Protein AF-A0A6A7BUJ7-F1 (afdb_monomer_lite)

Organism: NCBI:txid1314780

Foldseek 3Di:
DAAEAEDELLCCVDPNVVVVVVCVVVVVHRYYDYDPNNLLVNLLCLQDPKDFQPAQVSDDPVVCVVQQWDDSGRIIDHVVSVVSSCVQCVVVVVVVVCCCPPVVDDDDPVNSSVSSVVSSVVVVPPDDDDDD

Structure (mmCIF, N/CA/C/O backbone):
data_AF-A0A6A7BUJ7-F1
#
_entry.id   AF-A0A6A7BUJ7-F1
#
loop_
_atom_site.group_PDB
_atom_site.id
_atom_site.type_symbol
_atom_site.label_atom_id
_atom_site.label_alt_id
_atom_site.label_comp_id
_atom_site.label_asym_id
_atom_site.label_entity_id
_atom_site.label_seq_id
_atom_site.pdbx_PDB_ins_code
_atom_site.Cartn_x
_atom_site.Cartn_y
_atom_site.Cartn_z
_atom_site.occupancy
_atom_site.B_iso_or_equiv
_atom_site.auth_seq_id
_atom_site.auth_comp_id
_atom_site.auth_asym_id
_atom_site.auth_atom_id
_atom_site.pdbx_PDB_model_num
ATOM 1 N N . MET A 1 1 ? 1.993 13.212 21.584 1.00 81.25 1 MET A N 1
ATOM 2 C CA . MET A 1 1 ? 2.186 13.971 20.330 1.00 81.25 1 MET A CA 1
ATOM 3 C C . MET A 1 1 ? 1.692 13.111 19.182 1.00 81.25 1 MET A C 1
ATOM 5 O O . MET A 1 1 ? 2.041 11.938 19.162 1.00 81.25 1 MET A O 1
ATOM 9 N N . THR A 1 2 ? 0.866 13.653 18.287 1.00 93.00 2 THR A N 1
ATOM 10 C CA . THR A 1 2 ? 0.306 12.910 17.145 1.00 93.00 2 THR A CA 1
ATOM 11 C C . THR A 1 2 ? 1.029 13.341 15.877 1.00 93.00 2 THR A C 1
ATOM 13 O O . THR A 1 2 ? 0.992 14.520 15.535 1.00 93.00 2 THR A O 1
ATOM 16 N N . ILE A 1 3 ? 1.696 12.406 15.199 1.00 95.25 3 ILE A N 1
ATOM 17 C CA . ILE A 1 3 ? 2.470 12.684 13.980 1.00 95.25 3 ILE A CA 1
ATOM 18 C C . ILE A 1 3 ? 1.748 12.067 12.781 1.00 95.25 3 ILE A C 1
ATOM 20 O O . ILE A 1 3 ? 1.498 10.860 12.756 1.00 95.25 3 ILE A O 1
ATOM 24 N N . PHE A 1 4 ? 1.426 12.897 11.790 1.00 95.94 4 PHE A N 1
ATOM 25 C CA . PHE A 1 4 ? 0.801 12.488 10.533 1.00 95.94 4 PHE A CA 1
ATOM 26 C C . PHE A 1 4 ? 1.853 12.446 9.422 1.00 95.94 4 PHE A C 1
ATOM 28 O O . PHE A 1 4 ? 2.562 13.427 9.210 1.00 95.94 4 PHE A O 1
ATOM 35 N N . LEU A 1 5 ? 1.936 11.328 8.701 1.00 95.50 5 LEU A N 1
ATOM 36 C CA . LEU A 1 5 ? 2.817 11.162 7.547 1.00 95.50 5 LEU A CA 1
ATOM 37 C C . LEU A 1 5 ? 1.994 11.156 6.257 1.00 95.50 5 LEU A C 1
ATOM 39 O O . LEU A 1 5 ? 1.276 10.198 5.975 1.00 95.50 5 LEU A O 1
ATOM 43 N N . GLY A 1 6 ? 2.118 12.219 5.467 1.00 94.94 6 GLY A N 1
ATOM 44 C CA . GLY A 1 6 ? 1.591 12.279 4.106 1.00 94.94 6 GLY A CA 1
ATOM 45 C C . GLY A 1 6 ? 2.638 11.814 3.096 1.00 94.94 6 GLY A C 1
ATOM 46 O O . GLY A 1 6 ? 3.773 12.284 3.147 1.00 94.94 6 GLY A O 1
ATOM 47 N N . ASN A 1 7 ? 2.281 10.920 2.174 1.00 91.94 7 ASN A N 1
ATOM 48 C CA . ASN A 1 7 ? 3.150 10.561 1.053 1.00 91.94 7 ASN A CA 1
ATOM 49 C C . ASN A 1 7 ? 2.367 10.375 -0.255 1.00 91.94 7 ASN A C 1
ATOM 51 O O . ASN A 1 7 ? 1.177 10.066 -0.267 1.00 91.94 7 ASN A O 1
ATOM 55 N N . THR A 1 8 ? 3.059 10.580 -1.367 1.00 92.44 8 THR A N 1
ATOM 56 C CA . THR A 1 8 ? 2.581 10.291 -2.721 1.00 92.44 8 THR A CA 1
ATOM 57 C C . THR A 1 8 ? 3.043 8.899 -3.157 1.00 92.44 8 THR A C 1
ATOM 59 O O . THR A 1 8 ? 4.038 8.384 -2.643 1.00 92.44 8 THR A O 1
ATOM 62 N N . SER A 1 9 ? 2.347 8.289 -4.124 1.00 87.62 9 SER A N 1
ATOM 63 C CA . SER A 1 9 ? 2.635 6.924 -4.601 1.00 87.62 9 SER A CA 1
ATOM 64 C C . SER A 1 9 ? 4.099 6.709 -4.985 1.00 87.62 9 SER A C 1
ATOM 66 O O . SER A 1 9 ? 4.712 5.745 -4.541 1.00 87.62 9 SER A O 1
ATOM 68 N N . ASN A 1 10 ? 4.699 7.668 -5.693 1.00 84.31 10 ASN A N 1
ATOM 69 C CA . ASN A 1 10 ? 6.094 7.606 -6.138 1.00 84.31 10 ASN A CA 1
ATOM 70 C C . ASN A 1 10 ? 7.122 7.414 -5.004 1.00 84.31 10 ASN A C 1
ATOM 72 O O . ASN A 1 10 ? 8.190 6.849 -5.243 1.00 84.31 10 ASN A O 1
ATOM 76 N N . LEU A 1 11 ? 6.836 7.875 -3.779 1.00 86.56 11 LEU A N 1
ATOM 77 C CA . LEU A 1 11 ? 7.718 7.663 -2.627 1.00 86.56 11 LEU A CA 1
ATOM 78 C C . LEU A 1 11 ? 7.703 6.198 -2.186 1.00 86.56 11 LEU A C 1
ATOM 80 O O . LEU A 1 11 ? 8.756 5.663 -1.842 1.00 86.56 11 LEU A O 1
ATOM 84 N N . VAL A 1 12 ? 6.545 5.542 -2.273 1.00 86.00 12 VAL A N 1
ATOM 85 C CA . VAL A 1 12 ? 6.390 4.105 -2.017 1.00 86.00 12 VAL A CA 1
ATOM 86 C C . VAL A 1 12 ? 6.990 3.273 -3.154 1.00 86.00 12 VAL A C 1
ATOM 88 O O . VAL A 1 12 ? 7.578 2.214 -2.912 1.00 86.00 12 VAL A O 1
ATOM 91 N N . SER A 1 13 ? 6.914 3.758 -4.396 1.00 76.31 13 SER A N 1
ATOM 92 C CA . SER A 1 13 ? 7.607 3.150 -5.536 1.00 76.31 13 SER A CA 1
ATOM 93 C C . SER A 1 13 ? 9.123 3.220 -5.359 1.00 76.31 13 SER A C 1
ATOM 95 O O . SER A 1 13 ? 9.813 2.257 -5.658 1.00 76.31 13 SER A O 1
ATOM 97 N N . SER A 1 14 ? 9.657 4.320 -4.835 1.00 80.25 14 SER A N 1
ATOM 98 C CA . SER A 1 14 ? 11.099 4.484 -4.633 1.00 80.25 14 SER A CA 1
ATOM 99 C C . SER A 1 14 ? 11.664 3.611 -3.500 1.00 80.25 14 SER A C 1
ATOM 101 O O . SER A 1 14 ? 10.929 2.975 -2.742 1.00 80.25 14 SER A O 1
ATOM 103 N N . GLY A 1 15 ? 12.989 3.641 -3.318 1.00 75.06 15 GLY A N 1
ATOM 104 C CA . GLY A 1 15 ? 13.652 3.020 -2.163 1.00 75.06 15 GLY A CA 1
ATOM 105 C C . GLY A 1 15 ? 13.219 3.586 -0.800 1.00 75.06 15 GLY A C 1
ATOM 106 O O . GLY A 1 15 ? 13.433 2.938 0.221 1.00 75.06 15 GLY A O 1
ATOM 107 N N . LEU A 1 16 ? 12.556 4.751 -0.765 1.00 85.38 16 LEU A N 1
ATOM 108 C CA . LEU A 1 16 ? 12.053 5.364 0.472 1.00 85.38 16 LEU A CA 1
ATOM 109 C C . LEU A 1 16 ? 10.855 4.616 1.075 1.00 85.38 16 LEU A C 1
ATOM 111 O O . LEU A 1 16 ? 10.539 4.832 2.246 1.00 85.38 16 LEU A O 1
ATOM 115 N N . GLY A 1 17 ? 10.215 3.711 0.324 1.00 85.88 17 GLY A N 1
ATOM 116 C CA . GLY A 1 17 ? 9.143 2.863 0.847 1.00 85.88 17 GLY A CA 1
ATOM 117 C C . GLY A 1 17 ? 9.571 2.057 2.080 1.00 85.88 17 GLY A C 1
ATOM 118 O O . GLY A 1 17 ? 8.811 1.959 3.044 1.00 85.88 17 GLY A O 1
ATOM 119 N N . GLU A 1 18 ? 10.814 1.562 2.112 1.00 87.12 18 GLU A N 1
ATOM 120 C CA . GLU A 1 18 ? 11.334 0.813 3.266 1.00 87.12 18 GLU A CA 1
ATOM 121 C C . GLU A 1 18 ? 11.585 1.729 4.475 1.00 87.12 18 GLU A C 1
ATOM 123 O O . GLU A 1 18 ? 11.309 1.350 5.612 1.00 87.12 18 GLU A O 1
ATOM 128 N N . THR A 1 19 ? 12.010 2.976 4.246 1.00 92.25 19 THR A N 1
ATOM 129 C CA . THR A 1 19 ? 12.128 3.986 5.308 1.00 92.25 19 THR A CA 1
ATOM 130 C C . THR A 1 19 ? 10.764 4.307 5.919 1.00 92.25 19 THR A C 1
ATOM 132 O O . THR A 1 19 ? 10.628 4.355 7.140 1.00 92.25 19 THR A O 1
ATOM 135 N N . ILE A 1 20 ? 9.730 4.476 5.087 1.00 92.00 20 ILE A N 1
ATOM 136 C CA . ILE A 1 20 ? 8.355 4.706 5.551 1.00 92.00 20 ILE A CA 1
ATOM 137 C C . ILE A 1 20 ? 7.870 3.511 6.378 1.00 92.00 20 ILE A C 1
ATOM 139 O O . ILE A 1 20 ? 7.353 3.693 7.479 1.00 92.00 20 ILE A O 1
ATOM 143 N N . LYS A 1 21 ? 8.084 2.283 5.894 1.00 90.44 21 LYS A N 1
ATOM 144 C CA . LYS A 1 21 ? 7.752 1.059 6.634 1.00 90.44 21 LYS A CA 1
ATOM 145 C C . LYS A 1 21 ? 8.458 1.006 7.988 1.00 90.44 21 LYS A C 1
ATOM 147 O O . LYS A 1 21 ? 7.805 0.699 8.982 1.00 90.44 21 LYS A O 1
ATOM 152 N N . TRP A 1 22 ? 9.748 1.335 8.043 1.00 94.19 22 TRP A N 1
ATOM 153 C CA . TRP A 1 22 ? 10.512 1.375 9.289 1.00 94.19 22 TRP A CA 1
ATOM 154 C C . TRP A 1 22 ? 9.900 2.365 10.292 1.00 94.19 22 TRP A C 1
ATOM 156 O O . TRP A 1 22 ? 9.614 1.995 11.431 1.00 94.19 22 TRP A O 1
ATOM 166 N N . LEU A 1 23 ? 9.581 3.589 9.856 1.00 94.94 23 LEU A N 1
ATOM 167 C CA . LEU A 1 23 ? 8.933 4.598 10.708 1.00 94.94 23 LEU A CA 1
ATOM 168 C C . LEU A 1 23 ? 7.603 4.102 11.296 1.00 94.94 23 LEU A C 1
ATOM 170 O O . LEU A 1 23 ? 7.295 4.360 12.462 1.00 94.94 23 LEU A O 1
ATOM 174 N N . VAL A 1 24 ? 6.821 3.370 10.504 1.00 93.00 24 VAL A N 1
ATOM 175 C CA . VAL A 1 24 ? 5.533 2.804 10.927 1.00 93.00 24 VAL A CA 1
ATOM 176 C C . VAL A 1 24 ? 5.729 1.625 11.882 1.00 93.00 24 VAL A C 1
ATOM 178 O O . VAL A 1 24 ? 5.064 1.554 12.915 1.00 93.00 24 VAL A O 1
ATOM 181 N N . GLN A 1 25 ? 6.668 0.727 11.578 1.00 92.31 25 GLN A N 1
ATOM 182 C CA . GLN A 1 25 ? 6.962 -0.466 12.374 1.00 92.31 25 GLN A CA 1
ATOM 183 C C . GLN A 1 25 ? 7.410 -0.115 13.799 1.00 92.31 25 GLN A C 1
ATOM 185 O O . GLN A 1 25 ? 6.961 -0.749 14.753 1.0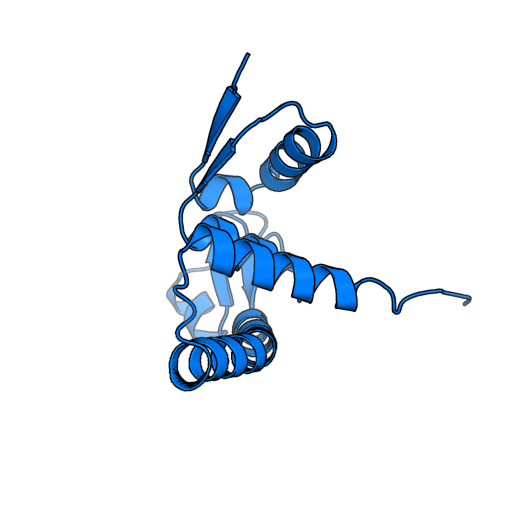0 92.31 25 GLN A O 1
ATOM 190 N N . TYR A 1 26 ? 8.234 0.925 13.955 1.00 95.31 26 TYR A N 1
ATOM 191 C CA . TYR A 1 26 ? 8.716 1.401 15.258 1.00 95.31 26 TYR A CA 1
ATOM 192 C C . TYR A 1 26 ? 7.814 2.470 15.897 1.00 95.31 26 TYR A C 1
ATOM 194 O O . TYR A 1 26 ? 8.185 3.088 16.891 1.00 95.31 26 TYR A O 1
ATOM 202 N N . ARG A 1 27 ? 6.598 2.664 15.363 1.00 93.50 27 ARG A N 1
ATOM 203 C CA . ARG A 1 27 ? 5.579 3.597 15.880 1.00 93.50 27 ARG A CA 1
ATOM 204 C C . ARG A 1 27 ? 6.060 5.050 16.008 1.00 93.50 27 ARG A C 1
ATOM 206 O O . ARG A 1 27 ? 5.601 5.781 16.883 1.00 93.50 27 ARG A O 1
ATOM 213 N N . HIS A 1 28 ? 6.927 5.498 15.101 1.00 95.56 28 HIS A N 1
ATOM 214 C CA . HIS A 1 28 ? 7.320 6.909 14.997 1.00 95.56 28 HIS A CA 1
ATOM 215 C C . HIS A 1 28 ? 6.231 7.791 14.366 1.00 95.56 28 HIS A C 1
ATOM 217 O O . HIS A 1 28 ? 6.308 9.015 14.433 1.00 95.56 28 HIS A O 1
ATOM 223 N N . VAL A 1 29 ? 5.204 7.181 13.767 1.00 95.56 29 VAL A N 1
ATOM 224 C CA . VAL A 1 29 ? 4.081 7.858 13.108 1.00 95.56 29 VAL A CA 1
ATOM 225 C C . VAL A 1 29 ? 2.762 7.367 13.704 1.00 95.56 29 VAL A C 1
ATOM 227 O O . VAL A 1 29 ? 2.606 6.182 13.994 1.00 95.56 29 VAL A O 1
ATOM 230 N N . SER A 1 30 ? 1.806 8.280 13.879 1.00 95.62 30 SER A N 1
ATOM 231 C CA . SER A 1 30 ? 0.475 7.990 14.426 1.00 95.62 30 SER A CA 1
ATOM 232 C C . SER A 1 30 ? -0.573 7.723 13.343 1.00 95.62 30 SER A C 1
ATOM 234 O O . SE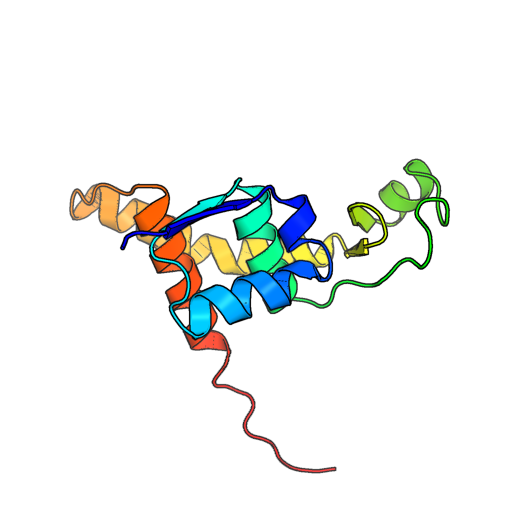R A 1 30 ? -1.490 6.940 13.570 1.00 95.62 30 SER A O 1
ATOM 236 N N . ALA A 1 31 ? -0.455 8.365 12.177 1.00 94.31 31 ALA A N 1
ATOM 237 C CA . ALA A 1 31 ? -1.378 8.195 11.057 1.00 94.31 31 ALA A CA 1
ATOM 238 C C . ALA A 1 31 ? -0.683 8.413 9.707 1.00 94.31 31 ALA A C 1
ATOM 240 O O . ALA A 1 31 ? 0.246 9.214 9.604 1.00 94.31 31 ALA A O 1
ATOM 241 N N . ILE A 1 32 ? -1.161 7.722 8.670 1.00 94.62 32 ILE A N 1
ATOM 242 C CA . ILE A 1 32 ? -0.647 7.823 7.299 1.00 94.62 32 ILE A CA 1
ATOM 243 C C . ILE A 1 32 ? -1.761 8.321 6.386 1.00 94.62 32 ILE A C 1
ATOM 245 O O . ILE A 1 32 ? -2.891 7.841 6.463 1.00 94.62 32 ILE A O 1
ATOM 249 N N . VAL A 1 33 ? -1.417 9.242 5.491 1.00 95.75 33 VAL A N 1
ATOM 250 C CA . VAL A 1 33 ? -2.261 9.644 4.367 1.00 95.75 33 VAL A CA 1
ATOM 251 C C . VAL A 1 33 ? -1.478 9.375 3.089 1.00 95.75 33 VAL A C 1
ATOM 253 O O . VAL A 1 33 ? -0.381 9.897 2.904 1.00 95.75 33 VAL A O 1
ATOM 256 N N . THR A 1 34 ? -2.025 8.536 2.217 1.00 94.69 34 THR A N 1
ATOM 257 C CA . THR A 1 34 ? -1.399 8.198 0.937 1.00 94.69 34 THR A CA 1
ATOM 258 C C . THR A 1 34 ? -2.435 8.120 -0.175 1.00 94.69 34 THR A C 1
ATOM 260 O O . THR A 1 34 ? -3.636 8.011 0.070 1.00 94.69 34 THR A O 1
ATOM 263 N N . THR A 1 35 ? -1.958 8.204 -1.410 1.00 94.38 35 THR A N 1
ATOM 264 C CA . THR A 1 35 ? -2.750 7.995 -2.626 1.00 94.38 35 THR A CA 1
ATOM 265 C C . THR A 1 35 ? -2.988 6.505 -2.888 1.00 94.38 35 THR A C 1
ATOM 267 O O . THR A 1 35 ? -2.215 5.675 -2.413 1.00 94.38 35 THR A O 1
ATOM 270 N N . ALA A 1 36 ? -3.979 6.161 -3.718 1.00 91.81 36 ALA A N 1
ATOM 271 C CA . ALA A 1 36 ? -4.257 4.773 -4.115 1.00 91.81 36 ALA A CA 1
ATOM 272 C C . ALA A 1 36 ? -3.003 4.028 -4.619 1.00 91.81 36 ALA A C 1
ATOM 274 O O . ALA A 1 36 ? -2.711 2.938 -4.132 1.00 91.81 36 ALA A O 1
ATOM 275 N N . GLY A 1 37 ? -2.201 4.686 -5.468 1.00 88.31 37 GLY A N 1
ATOM 276 C CA . GLY A 1 37 ? -0.926 4.160 -5.970 1.00 88.31 37 GLY A CA 1
ATOM 277 C C . GLY A 1 37 ? 0.047 3.722 -4.867 1.00 88.31 37 GLY A C 1
ATOM 278 O O . GLY A 1 37 ? 0.721 2.707 -4.979 1.00 88.31 37 GLY A O 1
ATOM 279 N N . GLY A 1 38 ? 0.082 4.440 -3.741 1.00 88.62 38 GLY A N 1
ATOM 280 C CA . GLY A 1 38 ? 0.950 4.088 -2.615 1.00 88.62 38 GLY A CA 1
ATOM 281 C C . GLY A 1 38 ? 0.516 2.806 -1.900 1.00 88.62 38 GLY A C 1
ATOM 282 O O . GLY A 1 38 ? 1.352 2.095 -1.355 1.00 88.62 38 GLY A O 1
ATOM 283 N N . VAL A 1 39 ? -0.778 2.481 -1.921 1.00 91.06 39 VAL A N 1
ATOM 284 C CA . VAL A 1 39 ? -1.297 1.231 -1.352 1.00 91.06 39 VAL A CA 1
ATOM 285 C C . VAL A 1 39 ? -1.110 0.082 -2.338 1.00 91.06 39 VAL A C 1
ATOM 287 O O . VAL A 1 39 ? -0.550 -0.952 -1.977 1.00 91.06 39 VAL A O 1
ATOM 290 N N . GLU A 1 40 ? -1.569 0.250 -3.580 1.00 88.62 40 GLU A N 1
ATOM 291 C CA . GLU A 1 40 ? -1.559 -0.829 -4.573 1.00 88.62 40 GLU A CA 1
ATOM 292 C C . GLU A 1 40 ? -0.132 -1.264 -4.917 1.00 88.62 40 GLU A C 1
ATOM 294 O O . GLU A 1 40 ? 0.158 -2.456 -4.918 1.00 88.62 40 GLU A O 1
ATOM 299 N N . GLU A 1 41 ? 0.800 -0.328 -5.105 1.00 86.00 41 GLU A N 1
ATOM 300 C CA . GLU A 1 41 ? 2.174 -0.666 -5.472 1.00 86.00 41 GLU A CA 1
ATOM 301 C C . GLU A 1 41 ? 2.922 -1.363 -4.334 1.00 86.00 41 GLU A C 1
ATOM 303 O O . GLU A 1 41 ? 3.731 -2.259 -4.580 1.00 86.00 41 GLU A O 1
ATOM 308 N N . HIS A 1 42 ? 2.636 -0.996 -3.081 1.00 86.62 42 HIS A N 1
ATOM 309 C CA . HIS A 1 42 ? 3.180 -1.687 -1.911 1.00 86.62 42 HIS A CA 1
ATOM 310 C C . HIS A 1 42 ? 2.726 -3.148 -1.858 1.00 86.62 42 HIS A C 1
ATOM 312 O O . HIS A 1 42 ? 3.534 -4.044 -1.602 1.00 86.62 42 HIS A O 1
ATOM 318 N N . LEU A 1 43 ? 1.448 -3.401 -2.147 1.00 88.50 43 LEU A N 1
ATOM 319 C CA . LEU A 1 43 ? 0.891 -4.751 -2.206 1.00 88.50 43 LEU A CA 1
ATOM 320 C C . LEU A 1 43 ? 1.446 -5.534 -3.403 1.00 88.50 43 LEU A C 1
ATOM 322 O O . LEU A 1 43 ? 1.906 -6.661 -3.228 1.00 88.50 43 LEU A O 1
ATOM 326 N N . ILE A 1 44 ? 1.482 -4.931 -4.594 1.00 86.38 44 ILE A N 1
ATOM 327 C CA . ILE A 1 44 ? 2.000 -5.553 -5.82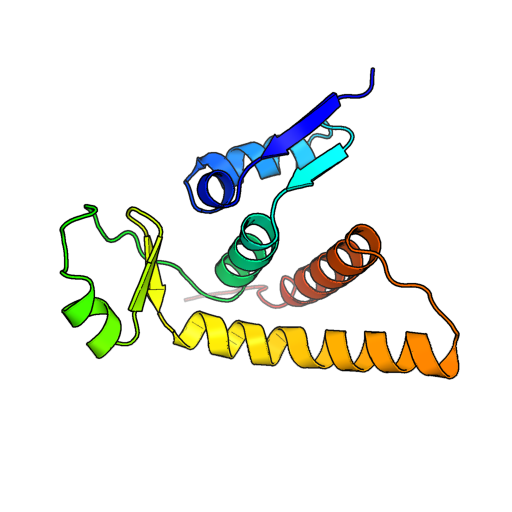1 1.00 86.38 44 ILE A CA 1
ATOM 328 C C . ILE A 1 44 ? 3.462 -5.983 -5.640 1.00 86.38 44 ILE A C 1
ATOM 330 O O . ILE A 1 44 ? 3.806 -7.120 -5.956 1.00 86.38 44 ILE A O 1
ATOM 334 N N . LYS A 1 45 ? 4.310 -5.125 -5.056 1.00 81.12 45 LYS A N 1
ATOM 335 C CA . LYS A 1 45 ? 5.722 -5.441 -4.773 1.00 81.12 45 LYS A CA 1
ATOM 336 C C . LYS A 1 45 ? 5.915 -6.613 -3.810 1.00 81.12 45 LYS A C 1
ATOM 338 O O . LYS A 1 45 ? 6.952 -7.269 -3.855 1.00 81.12 45 LYS A O 1
ATOM 343 N N . ARG A 1 46 ? 4.955 -6.867 -2.913 1.00 82.25 46 ARG A N 1
ATOM 344 C CA . ARG A 1 46 ? 4.982 -8.041 -2.023 1.00 82.25 46 ARG A CA 1
ATOM 345 C C . ARG A 1 46 ? 4.544 -9.319 -2.734 1.00 82.25 46 ARG A C 1
ATOM 347 O O . ARG A 1 46 ? 4.949 -10.399 -2.316 1.00 82.25 46 ARG A O 1
ATOM 354 N N . LEU A 1 47 ? 3.697 -9.207 -3.756 1.00 82.56 47 LEU A N 1
ATOM 355 C CA . LEU A 1 47 ? 3.169 -10.350 -4.500 1.00 82.56 47 LEU A CA 1
ATOM 356 C C . LEU A 1 47 ? 4.129 -10.828 -5.592 1.00 82.56 47 LEU A C 1
ATOM 358 O O . LEU A 1 47 ? 4.229 -12.032 -5.813 1.00 82.56 47 LEU A O 1
ATOM 362 N N . ALA A 1 48 ? 4.825 -9.905 -6.258 1.00 81.25 48 ALA A N 1
ATOM 363 C CA . ALA A 1 48 ? 5.730 -10.216 -7.355 1.00 81.25 48 ALA A CA 1
ATOM 364 C C . ALA A 1 48 ? 6.920 -9.23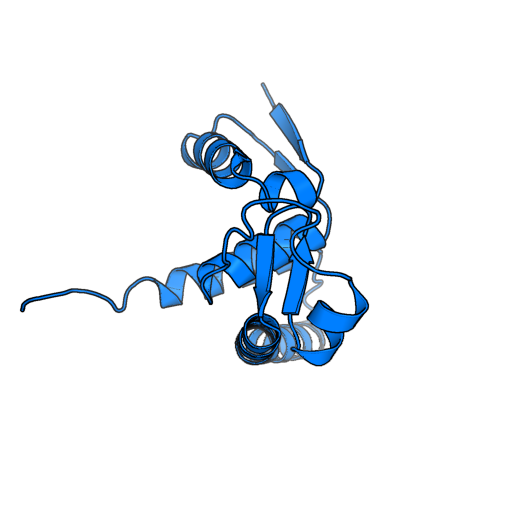8 -7.408 1.00 81.25 48 ALA A C 1
ATOM 366 O O . ALA A 1 48 ? 6.777 -8.061 -7.058 1.00 81.25 48 ALA A O 1
ATOM 367 N N . PRO A 1 49 ? 8.102 -9.697 -7.859 1.00 77.19 49 PRO A N 1
ATOM 368 C CA . PRO A 1 49 ? 9.282 -8.850 -7.964 1.00 77.19 49 PRO A CA 1
ATOM 369 C C . PRO A 1 49 ? 9.079 -7.726 -8.991 1.00 77.19 49 PRO A C 1
ATOM 371 O O . PRO A 1 49 ? 8.479 -7.918 -10.050 1.00 77.19 49 PRO A O 1
ATOM 374 N N . ALA A 1 50 ? 9.620 -6.550 -8.675 1.00 78.06 50 ALA A N 1
ATOM 375 C CA . ALA A 1 50 ? 9.776 -5.433 -9.601 1.00 78.06 50 ALA A CA 1
ATOM 376 C C . ALA A 1 50 ? 11.263 -5.251 -9.920 1.00 78.06 50 ALA A C 1
ATOM 378 O O . ALA A 1 50 ? 12.118 -5.482 -9.062 1.00 78.06 50 ALA A O 1
ATOM 379 N N . PHE A 1 51 ? 11.576 -4.825 -11.143 1.00 76.56 51 PHE A N 1
ATOM 380 C CA . PHE A 1 51 ? 12.954 -4.739 -11.619 1.00 76.56 51 PHE A CA 1
ATOM 381 C C . PHE A 1 51 ? 13.403 -3.287 -11.745 1.00 76.56 51 PHE A C 1
ATOM 383 O O . PHE A 1 51 ? 12.654 -2.432 -12.215 1.00 76.56 51 PHE A O 1
ATOM 390 N N . LEU A 1 52 ? 14.648 -3.005 -11.364 1.00 74.50 52 LEU A N 1
ATOM 391 C CA . LEU A 1 52 ? 15.284 -1.723 -11.656 1.00 74.50 52 LEU A CA 1
ATOM 392 C C . LEU A 1 52 ? 15.694 -1.701 -13.132 1.00 74.50 52 LEU A C 1
ATOM 394 O O . LEU A 1 52 ? 16.475 -2.533 -13.585 1.00 74.50 52 LEU A O 1
ATOM 398 N N . GLY A 1 53 ? 15.165 -0.735 -13.877 1.00 65.81 53 GLY A N 1
ATOM 399 C CA . GLY A 1 53 ? 15.480 -0.503 -15.285 1.00 65.81 53 GLY A CA 1
ATOM 400 C C . GLY A 1 53 ? 16.818 0.204 -15.509 1.00 65.81 53 GLY A C 1
ATOM 401 O O . GLY A 1 53 ? 17.227 0.348 -16.653 1.00 65.81 53 GLY A O 1
ATOM 402 N N . GLY A 1 54 ? 17.502 0.649 -14.450 1.00 66.50 54 GLY A N 1
ATOM 403 C CA . GLY A 1 54 ? 18.823 1.288 -14.494 1.00 66.50 54 GLY A CA 1
ATOM 404 C C . GLY A 1 54 ? 18.799 2.783 -14.836 1.00 66.50 54 GLY A C 1
ATOM 405 O O . GLY A 1 54 ? 19.439 3.571 -14.149 1.00 66.50 54 GLY A O 1
ATOM 406 N N . SER A 1 55 ? 18.039 3.201 -15.853 1.00 66.81 55 SER A N 1
ATOM 407 C CA . SER A 1 55 ? 17.809 4.618 -16.183 1.00 66.81 55 SER A CA 1
ATOM 408 C C . SER A 1 55 ? 16.405 4.830 -16.760 1.00 66.81 55 SER A C 1
ATOM 410 O O . SER A 1 55 ? 15.802 3.918 -17.328 1.00 66.81 55 SER A O 1
ATOM 412 N N . PHE A 1 56 ? 15.872 6.045 -16.614 1.00 68.44 56 PHE A N 1
ATOM 413 C CA . PHE A 1 56 ? 14.543 6.416 -17.104 1.00 68.44 56 PHE A CA 1
ATOM 414 C C . PHE A 1 56 ? 14.405 6.214 -18.623 1.00 68.44 56 PHE A C 1
ATOM 416 O O . PHE A 1 56 ? 13.356 5.766 -19.088 1.00 68.44 56 PHE A O 1
ATOM 423 N N . ASP A 1 57 ? 15.473 6.452 -19.387 1.00 73.06 57 ASP A N 1
ATOM 424 C CA . ASP A 1 57 ? 15.455 6.448 -20.857 1.00 73.06 57 ASP A CA 1
ATOM 425 C C . ASP A 1 57 ? 15.829 5.101 -21.494 1.00 73.06 57 ASP A C 1
ATOM 427 O O . ASP A 1 57 ? 15.989 5.000 -22.710 1.00 73.06 57 ASP A O 1
ATOM 431 N N . VAL A 1 58 ? 15.941 4.028 -20.703 1.00 68.88 58 VAL A N 1
ATOM 432 C CA . VAL A 1 58 ? 16.402 2.712 -21.192 1.00 68.88 58 VAL A CA 1
ATOM 433 C C . VAL A 1 58 ? 15.493 2.119 -22.273 1.00 68.88 58 VAL A C 1
ATOM 435 O O . VAL A 1 58 ? 15.938 1.310 -23.094 1.00 68.88 58 VAL A O 1
ATOM 438 N N . ALA A 1 59 ? 14.224 2.526 -22.331 1.00 72.25 59 ALA A N 1
ATOM 439 C CA . ALA A 1 59 ? 13.288 2.116 -23.368 1.00 72.25 59 ALA A CA 1
ATOM 440 C C . ALA A 1 59 ? 12.246 3.202 -23.662 1.00 72.25 59 ALA A C 1
ATOM 442 O O . ALA A 1 59 ? 11.733 3.848 -22.749 1.00 72.25 59 ALA A O 1
ATOM 443 N N . THR A 1 60 ? 11.865 3.340 -24.935 1.00 83.88 60 THR A N 1
ATOM 444 C CA . THR A 1 60 ? 10.713 4.163 -25.318 1.00 83.88 60 THR A CA 1
ATOM 445 C C . THR A 1 60 ? 9.420 3.558 -24.766 1.00 83.88 60 THR A C 1
ATOM 447 O O . THR A 1 60 ? 9.282 2.333 -24.666 1.00 83.88 60 THR A O 1
ATOM 450 N N . GLY A 1 61 ? 8.447 4.414 -24.437 1.00 82.25 61 GLY A N 1
ATOM 451 C CA . GLY A 1 61 ? 7.145 3.975 -23.922 1.00 82.25 61 GLY A CA 1
ATOM 452 C C . GLY A 1 61 ? 6.431 2.996 -24.860 1.00 82.25 61 GLY A C 1
ATOM 453 O O . GLY A 1 61 ? 5.821 2.036 -24.401 1.00 82.25 61 GLY A O 1
ATOM 454 N N . GLU A 1 62 ? 6.590 3.168 -26.174 1.00 86.62 62 GLU A N 1
ATOM 455 C CA . GLU A 1 62 ? 6.051 2.248 -27.177 1.00 86.62 62 GLU A CA 1
ATOM 456 C C . GLU A 1 62 ? 6.629 0.832 -27.035 1.00 86.62 62 GLU A C 1
ATOM 458 O O . GLU A 1 62 ? 5.885 -0.150 -26.996 1.00 86.62 62 GLU A O 1
ATOM 463 N N . ARG A 1 63 ? 7.958 0.710 -26.912 1.00 85.94 63 ARG A N 1
ATOM 464 C CA . ARG A 1 63 ? 8.624 -0.591 -26.776 1.00 85.94 63 ARG A CA 1
ATOM 465 C C . ARG A 1 63 ? 8.231 -1.284 -25.475 1.00 85.94 63 ARG A C 1
ATOM 467 O O . ARG A 1 63 ? 8.039 -2.497 -25.470 1.00 85.94 63 ARG A O 1
ATOM 474 N N . LEU A 1 64 ? 8.101 -0.519 -24.393 1.00 84.56 64 LEU A N 1
ATOM 475 C CA . LEU A 1 64 ? 7.640 -1.023 -23.098 1.00 84.56 64 LEU A CA 1
ATOM 476 C C . LEU A 1 64 ? 6.200 -1.529 -23.179 1.00 84.56 64 LEU A C 1
ATOM 478 O O . LEU A 1 64 ? 5.920 -2.649 -22.756 1.00 84.56 64 LEU A O 1
ATOM 482 N N . ARG A 1 65 ? 5.310 -0.762 -23.819 1.00 85.75 65 ARG A N 1
ATOM 483 C CA . ARG A 1 65 ? 3.911 -1.159 -23.990 1.00 85.75 65 ARG A CA 1
ATOM 484 C C . ARG A 1 65 ? 3.770 -2.418 -24.842 1.00 85.75 65 ARG A C 1
ATOM 486 O O . ARG A 1 65 ? 3.021 -3.309 -24.456 1.00 85.75 65 ARG A O 1
ATOM 493 N N . ARG A 1 66 ? 4.524 -2.534 -25.944 1.00 87.69 66 ARG A N 1
ATOM 494 C CA . ARG A 1 66 ? 4.552 -3.747 -26.789 1.00 87.69 66 ARG A CA 1
ATOM 495 C C . ARG A 1 66 ? 5.033 -4.989 -26.031 1.00 87.69 66 ARG A C 1
ATOM 497 O O . ARG A 1 66 ? 4.626 -6.091 -26.367 1.00 87.69 66 ARG A O 1
ATOM 504 N N . ARG A 1 67 ? 5.887 -4.816 -25.019 1.00 85.00 67 ARG A N 1
ATOM 505 C CA . ARG A 1 67 ? 6.393 -5.897 -24.155 1.00 85.00 67 ARG A CA 1
ATOM 506 C C . ARG A 1 67 ? 5.546 -6.125 -22.900 1.00 85.00 67 ARG A C 1
ATOM 508 O O . ARG A 1 67 ? 5.941 -6.920 -22.057 1.00 85.00 67 ARG A O 1
ATOM 515 N N . GLY A 1 68 ? 4.429 -5.413 -22.743 1.00 85.69 68 GLY A N 1
ATOM 516 C CA . GLY A 1 68 ? 3.585 -5.528 -21.555 1.00 85.69 68 GLY A CA 1
ATOM 517 C C . GLY A 1 68 ? 4.311 -5.149 -20.262 1.00 85.69 68 GLY A C 1
ATOM 518 O O . GLY A 1 68 ? 4.111 -5.785 -19.237 1.00 85.69 68 GLY A O 1
ATOM 519 N N . THR A 1 69 ? 5.205 -4.161 -20.307 1.00 85.69 69 THR A N 1
ATOM 520 C CA . THR A 1 69 ? 5.940 -3.682 -19.130 1.00 85.69 69 THR A CA 1
ATOM 521 C C . THR A 1 69 ? 5.519 -2.256 -18.799 1.00 85.69 69 THR A C 1
ATOM 523 O O . THR A 1 69 ? 5.580 -1.371 -19.654 1.00 85.69 69 THR A O 1
ATOM 526 N N . ASN A 1 70 ? 5.138 -2.019 -17.548 1.00 85.75 70 ASN A N 1
ATOM 527 C CA . ASN A 1 70 ? 4.805 -0.700 -17.023 1.00 85.75 70 ASN A CA 1
ATOM 528 C C . ASN A 1 70 ? 6.045 -0.066 -16.383 1.00 85.75 70 ASN A C 1
ATOM 530 O O . ASN A 1 70 ? 6.849 -0.754 -15.756 1.00 85.75 70 ASN A O 1
ATOM 534 N N . ARG A 1 71 ? 6.218 1.249 -16.552 1.00 84.44 71 ARG A N 1
ATOM 535 C CA . ARG A 1 71 ? 7.366 1.997 -16.016 1.00 84.44 71 ARG A CA 1
ATOM 536 C C . ARG A 1 71 ? 6.913 3.000 -14.965 1.00 84.44 71 ARG A C 1
ATOM 538 O O . ARG A 1 71 ? 6.106 3.874 -15.273 1.00 84.44 71 ARG A O 1
ATOM 545 N N . ILE A 1 72 ? 7.516 2.935 -13.781 1.00 78.94 72 ILE A N 1
ATOM 546 C CA . ILE A 1 72 ? 7.365 3.922 -12.706 1.00 78.94 72 ILE A CA 1
ATOM 547 C C . ILE A 1 72 ? 8.747 4.508 -12.412 1.00 78.94 72 ILE A C 1
ATOM 549 O O . ILE A 1 72 ? 9.562 3.885 -11.741 1.00 78.94 72 ILE A O 1
ATOM 553 N N . ARG A 1 73 ? 9.031 5.701 -12.952 1.00 73.88 73 ARG A N 1
ATOM 554 C CA . ARG A 1 73 ? 10.390 6.282 -13.021 1.00 73.88 73 ARG A CA 1
ATOM 555 C C . ARG A 1 73 ? 11.411 5.272 -13.572 1.00 73.88 73 ARG A C 1
ATOM 557 O O . ARG A 1 73 ? 11.398 4.996 -14.766 1.00 73.88 73 ARG A O 1
ATOM 564 N N . ASP A 1 74 ? 12.288 4.762 -12.722 1.00 74.25 74 ASP A N 1
ATOM 565 C CA . ASP A 1 74 ? 13.371 3.822 -13.000 1.00 74.25 74 ASP A CA 1
ATOM 566 C C . ASP A 1 74 ? 12.995 2.361 -12.704 1.00 74.25 74 ASP A C 1
ATOM 568 O O . ASP A 1 74 ? 13.806 1.467 -12.930 1.00 74.25 74 ASP A O 1
ATOM 572 N N . LEU A 1 75 ? 11.770 2.095 -12.245 1.00 78.00 75 LEU A N 1
ATOM 573 C CA . LEU A 1 75 ? 11.247 0.748 -12.029 1.00 78.00 75 LEU A CA 1
ATOM 574 C C . LEU A 1 75 ? 10.445 0.255 -13.227 1.00 78.00 75 LEU A C 1
ATOM 576 O O . LEU A 1 75 ? 9.649 0.988 -13.818 1.00 78.00 75 LEU A O 1
ATOM 580 N N . LEU A 1 76 ? 10.628 -1.023 -13.533 1.00 84.81 76 LEU A N 1
ATOM 581 C CA . LEU A 1 76 ? 9.901 -1.772 -14.541 1.00 84.81 76 LEU A CA 1
ATOM 582 C C . LEU A 1 76 ? 9.084 -2.867 -13.853 1.00 84.81 76 LEU A C 1
ATOM 584 O O . LEU A 1 76 ? 9.621 -3.708 -13.127 1.00 84.81 76 LEU A O 1
ATOM 588 N N . ILE A 1 77 ? 7.779 -2.843 -14.094 1.00 84.31 77 ILE A N 1
ATOM 589 C CA . ILE A 1 77 ? 6.802 -3.766 -13.523 1.00 84.31 77 ILE A CA 1
ATOM 590 C C . ILE A 1 77 ? 6.152 -4.523 -14.685 1.00 84.31 77 ILE A C 1
ATOM 592 O O . ILE A 1 77 ? 5.467 -3.899 -15.501 1.00 84.31 77 ILE A O 1
ATOM 596 N N . PRO A 1 78 ? 6.366 -5.842 -14.808 1.00 87.69 78 PRO A N 1
ATOM 597 C CA . PRO A 1 78 ? 5.651 -6.659 -15.783 1.00 87.69 78 PRO A CA 1
ATOM 598 C C . PRO A 1 78 ? 4.133 -6.592 -15.567 1.00 87.69 78 PRO A C 1
ATOM 600 O O . PRO A 1 78 ? 3.669 -6.527 -14.429 1.00 87.69 78 PRO A O 1
ATOM 603 N N . ASN A 1 79 ? 3.351 -6.632 -16.648 1.00 87.44 79 ASN A N 1
ATOM 604 C CA . ASN A 1 79 ? 1.888 -6.684 -16.568 1.00 87.44 79 ASN A CA 1
ATOM 605 C C . ASN A 1 79 ? 1.392 -7.886 -15.756 1.00 87.44 79 ASN A C 1
ATOM 607 O O . ASN A 1 79 ? 0.390 -7.759 -15.059 1.00 87.44 79 ASN A O 1
ATOM 611 N N . ASP A 1 80 ? 2.118 -9.003 -15.778 1.00 87.50 80 ASP A N 1
ATOM 612 C CA . ASP A 1 80 ? 1.812 -10.212 -15.011 1.00 87.50 80 ASP A CA 1
ATOM 613 C C . ASP A 1 80 ? 1.652 -9.928 -13.508 1.00 87.50 80 ASP A C 1
ATOM 615 O O . ASP A 1 80 ? 0.831 -10.552 -12.837 1.00 87.50 80 ASP A O 1
ATOM 619 N N . ASN A 1 81 ? 2.366 -8.928 -12.975 1.00 86.56 81 ASN A N 1
ATOM 620 C CA . ASN A 1 81 ? 2.232 -8.513 -11.579 1.00 86.56 81 ASN A CA 1
ATOM 621 C C . ASN A 1 81 ? 0.833 -7.942 -11.283 1.00 86.56 81 ASN A C 1
ATOM 623 O O . ASN A 1 81 ? 0.331 -8.099 -10.171 1.00 86.56 81 ASN A O 1
ATOM 627 N N . TYR A 1 82 ? 0.200 -7.289 -12.264 1.00 86.50 82 TYR A N 1
ATOM 628 C CA . TYR A 1 82 ? -1.158 -6.759 -12.134 1.00 86.50 82 TYR A CA 1
ATOM 629 C C . TYR A 1 82 ? -2.206 -7.869 -12.216 1.00 86.50 82 TYR A C 1
ATOM 631 O O . TYR A 1 82 ? -3.170 -7.820 -11.461 1.00 86.50 82 TYR A O 1
ATOM 639 N N . TRP A 1 83 ? -1.993 -8.900 -13.041 1.00 88.62 83 TRP A N 1
ATOM 640 C CA . TRP A 1 83 ? -2.853 -10.092 -13.047 1.00 88.62 83 TRP A CA 1
ATOM 641 C C . TRP A 1 83 ? -2.767 -10.848 -11.719 1.00 88.62 83 TRP A C 1
ATOM 643 O O . TRP A 1 83 ? -3.784 -11.157 -11.110 1.00 88.62 83 TRP A O 1
ATOM 653 N N . ALA A 1 84 ? -1.554 -11.042 -11.193 1.00 88.31 84 ALA A N 1
ATOM 654 C CA . ALA A 1 84 ? -1.361 -11.659 -9.882 1.00 88.31 84 ALA A CA 1
ATOM 655 C C . ALA A 1 84 ? -2.013 -10.849 -8.746 1.00 88.31 84 ALA A C 1
ATOM 657 O O . ALA A 1 84 ? -2.489 -11.415 -7.757 1.00 88.31 84 ALA A O 1
ATOM 658 N N . PHE A 1 85 ? -2.026 -9.519 -8.869 1.00 90.06 85 PHE A N 1
ATOM 659 C CA . PHE A 1 85 ? -2.727 -8.645 -7.936 1.00 90.06 85 PHE A CA 1
ATOM 660 C C . PHE A 1 85 ? -4.246 -8.749 -8.070 1.00 90.06 85 PHE A C 1
ATOM 662 O O . PHE A 1 85 ? -4.922 -8.816 -7.046 1.00 90.06 85 PHE A O 1
ATOM 669 N N . GLU A 1 86 ? -4.771 -8.813 -9.294 1.00 91.19 86 GLU A N 1
ATOM 670 C CA . GLU A 1 86 ? -6.193 -9.018 -9.576 1.00 91.19 86 GLU A CA 1
ATOM 671 C C . GLU A 1 86 ? -6.694 -10.326 -8.948 1.00 91.19 86 GLU A C 1
ATOM 673 O O . GLU A 1 86 ? -7.583 -10.300 -8.094 1.00 91.19 86 GLU A O 1
ATOM 678 N N . ASP A 1 87 ? -6.033 -11.446 -9.244 1.00 91.25 87 ASP A N 1
ATOM 679 C CA . ASP A 1 87 ? -6.354 -12.756 -8.664 1.00 91.25 87 ASP A CA 1
ATOM 680 C C . ASP A 1 87 ? -6.311 -12.731 -7.128 1.00 91.25 87 ASP A C 1
ATOM 682 O O . ASP A 1 87 ? -7.096 -13.386 -6.433 1.00 91.25 87 ASP A O 1
ATOM 686 N N . TRP A 1 88 ? -5.385 -11.955 -6.560 1.00 91.50 88 TRP A N 1
ATOM 687 C CA . TRP A 1 88 ? -5.257 -11.822 -5.117 1.00 91.50 88 TRP A CA 1
ATOM 688 C C . TRP A 1 88 ? -6.336 -10.925 -4.495 1.00 91.50 88 TRP A C 1
ATOM 690 O O . TRP A 1 88 ? -6.816 -11.238 -3.397 1.00 91.50 88 TRP A O 1
ATOM 700 N N . ILE A 1 89 ? -6.727 -9.823 -5.140 1.00 93.00 89 ILE A N 1
ATOM 701 C CA . ILE A 1 89 ? -7.670 -8.849 -4.575 1.00 93.00 89 ILE A CA 1
ATOM 702 C C . ILE A 1 89 ? -9.129 -9.267 -4.767 1.00 93.00 89 ILE A C 1
ATOM 704 O O . ILE A 1 89 ? -9.921 -9.038 -3.852 1.00 93.00 89 ILE A O 1
ATOM 708 N N . MET A 1 90 ? -9.475 -9.948 -5.865 1.00 94.44 90 MET A N 1
ATOM 709 C CA . MET A 1 90 ? -10.861 -10.318 -6.192 1.00 94.44 90 MET A CA 1
ATOM 710 C C . MET A 1 90 ? -11.599 -11.018 -5.035 1.00 94.44 90 MET A C 1
ATOM 712 O O . MET A 1 90 ? -12.629 -10.500 -4.603 1.00 94.44 90 MET A O 1
ATOM 716 N N . PRO A 1 91 ? -11.038 -12.048 -4.360 1.00 92.94 91 PRO A N 1
ATOM 717 C CA . PRO A 1 91 ? -11.742 -12.684 -3.242 1.00 92.94 91 PRO A CA 1
ATOM 718 C C . PRO A 1 91 ? -11.935 -11.769 -2.019 1.00 92.94 91 PRO A C 1
ATOM 720 O O . PRO A 1 91 ? -12.755 -12.045 -1.147 1.00 92.94 91 PRO A O 1
ATOM 723 N N . ALA A 1 92 ? -11.126 -10.708 -1.879 1.00 91.88 92 ALA A N 1
ATOM 724 C CA . ALA A 1 92 ? -11.347 -9.707 -0.832 1.00 91.88 92 ALA A CA 1
ATOM 725 C C . ALA A 1 92 ? -12.523 -8.789 -1.190 1.00 91.88 92 ALA A C 1
ATOM 727 O O . ALA A 1 92 ? -13.300 -8.446 -0.301 1.00 91.88 92 ALA A O 1
ATOM 728 N N . LEU A 1 93 ? -12.665 -8.428 -2.469 1.00 94.12 93 LEU A N 1
ATOM 729 C CA . LEU A 1 93 ? -13.783 -7.630 -2.970 1.00 94.12 93 LEU A CA 1
ATOM 730 C C . LEU A 1 93 ? -15.108 -8.386 -2.849 1.00 94.12 93 LEU A C 1
ATOM 732 O O . LEU A 1 93 ? -16.058 -7.821 -2.311 1.00 94.12 93 LEU A O 1
ATOM 736 N N . ASP A 1 94 ? -15.144 -9.671 -3.210 1.00 94.25 94 ASP A N 1
ATOM 737 C CA . ASP A 1 94 ? -16.339 -10.514 -3.044 1.00 94.25 94 ASP A CA 1
ATOM 738 C C . ASP A 1 94 ? -16.820 -10.525 -1.587 1.00 94.25 94 ASP A C 1
ATOM 740 O O . ASP A 1 94 ? -18.000 -10.334 -1.286 1.00 94.25 94 ASP A O 1
ATOM 744 N N . ARG A 1 95 ? -15.877 -10.665 -0.648 1.00 92.69 95 ARG A N 1
ATOM 745 C CA . ARG A 1 95 ? -16.166 -10.610 0.786 1.00 92.69 95 ARG A CA 1
ATOM 746 C C . ARG A 1 95 ? -16.710 -9.247 1.220 1.00 92.69 95 ARG A C 1
ATOM 748 O O . ARG A 1 95 ? -17.611 -9.193 2.054 1.00 92.69 95 ARG A O 1
ATOM 755 N N . ILE A 1 96 ? -16.145 -8.155 0.709 1.00 93.44 96 ILE A N 1
ATOM 756 C CA . ILE A 1 96 ? -16.585 -6.790 1.029 1.00 93.44 96 ILE A CA 1
ATOM 757 C C . ILE A 1 96 ? -18.030 -6.579 0.584 1.00 93.44 96 ILE A C 1
ATOM 759 O O . ILE A 1 96 ? -18.818 -6.046 1.367 1.00 93.44 96 ILE A O 1
ATOM 763 N N . VAL A 1 97 ? -18.372 -7.017 -0.632 1.00 94.88 97 VAL A N 1
ATOM 764 C CA . VAL A 1 97 ? -19.733 -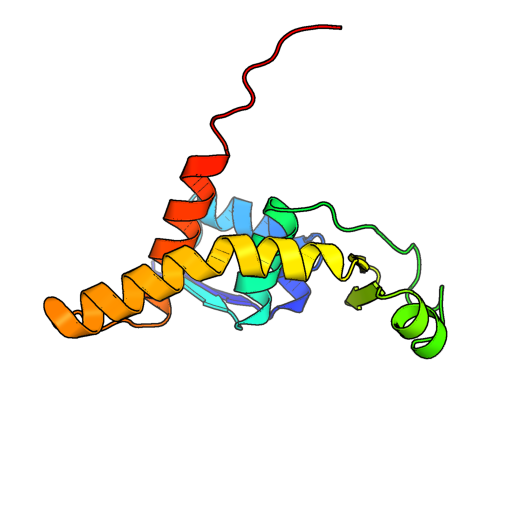6.937 -1.181 1.00 94.88 97 VAL A CA 1
ATOM 765 C C . VAL A 1 97 ? -20.698 -7.742 -0.314 1.00 94.88 97 VAL A C 1
ATOM 767 O O . VAL A 1 97 ? -21.685 -7.188 0.163 1.00 94.88 97 VAL A O 1
ATOM 770 N N . LEU A 1 98 ? -20.359 -8.993 0.008 1.00 94.44 98 LEU A N 1
ATOM 771 C CA . LEU A 1 98 ? -21.185 -9.846 0.865 1.00 94.44 98 LEU A CA 1
ATOM 772 C C . LEU A 1 98 ? -21.424 -9.228 2.257 1.00 94.44 98 LEU A C 1
ATOM 774 O O . LEU A 1 98 ? -22.557 -9.140 2.730 1.00 94.44 98 LEU A O 1
ATOM 778 N N . GLU A 1 99 ? -20.373 -8.734 2.919 1.00 93.69 99 GLU A N 1
ATOM 779 C CA . GLU A 1 99 ? -20.507 -8.080 4.229 1.00 93.69 99 GLU A CA 1
ATOM 780 C C . GLU A 1 99 ? -21.294 -6.758 4.153 1.00 93.69 99 GLU A C 1
ATOM 782 O O . GLU A 1 99 ? -21.984 -6.384 5.109 1.00 93.69 99 GLU A O 1
ATOM 787 N N . HIS A 1 100 ? -21.224 -6.050 3.025 1.00 92.69 100 HIS A N 1
ATOM 788 C CA . HIS A 1 100 ? -22.012 -4.845 2.799 1.00 92.69 100 HIS A CA 1
ATOM 789 C C . HIS A 1 100 ? -23.504 -5.159 2.626 1.00 92.69 100 HIS A C 1
ATOM 791 O O . HIS A 1 100 ? -24.351 -4.511 3.246 1.00 92.69 100 HIS A O 1
ATOM 797 N N . GLU A 1 101 ? -23.835 -6.166 1.822 1.00 93.56 101 GLU A N 1
ATOM 798 C CA . GLU A 1 101 ? -25.216 -6.516 1.491 1.00 93.56 101 GLU A CA 1
ATOM 799 C C . GLU A 1 101 ? -25.939 -7.190 2.660 1.00 93.56 101 GLU A C 1
ATOM 801 O O . GLU A 1 101 ? -27.022 -6.732 3.052 1.00 93.56 101 GLU A O 1
ATOM 806 N N . GLU A 1 102 ? -25.320 -8.214 3.254 1.00 95.31 102 GLU A N 1
ATOM 807 C CA . GLU A 1 102 ? -25.929 -9.055 4.291 1.00 95.31 102 GLU A CA 1
ATOM 808 C C . GLU A 1 102 ? -25.846 -8.423 5.680 1.00 95.31 102 GLU A C 1
ATOM 810 O O . GLU A 1 102 ? -26.818 -8.410 6.435 1.00 95.31 102 GLU A O 1
ATOM 815 N N . LYS A 1 103 ? -24.674 -7.882 6.033 1.00 92.25 103 LYS A N 1
ATOM 816 C CA . LYS A 1 103 ? -24.378 -7.411 7.397 1.00 92.25 103 LYS A CA 1
ATOM 817 C C . LYS A 1 103 ? -24.453 -5.893 7.533 1.00 92.25 103 LYS A C 1
ATOM 819 O O . LYS A 1 103 ? -24.221 -5.371 8.622 1.00 92.25 103 LYS A O 1
ATOM 824 N N . LYS A 1 104 ? -24.762 -5.178 6.442 1.00 92.50 104 LYS A N 1
ATOM 825 C CA . LYS A 1 104 ? -24.831 -3.707 6.379 1.00 92.50 104 LYS A CA 1
ATOM 826 C C . LYS A 1 104 ? -23.553 -3.021 6.876 1.00 92.50 104 LYS A C 1
ATOM 828 O O . LYS A 1 104 ? -23.599 -1.903 7.394 1.00 92.50 104 LYS A O 1
ATOM 833 N N . VAL A 1 105 ? -22.400 -3.673 6.694 1.00 92.88 105 VAL A N 1
ATOM 834 C CA . VAL A 1 105 ? -21.097 -3.097 7.041 1.00 92.88 105 VAL A CA 1
ATOM 835 C C . VAL A 1 105 ? -20.813 -1.904 6.126 1.00 92.88 105 VAL A C 1
ATOM 837 O O . VAL A 1 105 ? -20.948 -1.981 4.902 1.00 92.88 105 VAL A O 1
ATOM 840 N N . ARG A 1 106 ? -20.404 -0.777 6.719 1.00 92.94 106 ARG A N 1
ATOM 841 C CA . ARG A 1 106 ? -19.950 0.407 5.979 1.00 92.94 106 ARG A CA 1
ATOM 842 C C . ARG A 1 106 ? -18.435 0.375 5.837 1.00 92.94 106 ARG A C 1
ATOM 844 O O . ARG A 1 106 ? -17.707 0.592 6.804 1.00 92.94 106 ARG A O 1
ATOM 851 N N . TRP A 1 107 ? -17.977 0.121 4.621 1.00 93.94 107 TRP A N 1
ATOM 852 C CA . TRP A 1 107 ? -16.562 0.148 4.284 1.00 93.94 107 TRP A CA 1
ATOM 853 C C . TRP A 1 107 ? -16.086 1.576 4.028 1.00 93.94 107 TRP A C 1
ATOM 855 O O . TRP A 1 107 ? -16.781 2.383 3.416 1.00 93.94 107 TRP A O 1
ATOM 865 N N . THR A 1 108 ? -14.888 1.884 4.508 1.00 95.62 108 THR A N 1
ATOM 866 C CA . THR A 1 108 ? -14.183 3.142 4.263 1.00 95.62 108 THR A CA 1
ATOM 867 C C . THR A 1 108 ? -12.809 2.815 3.682 1.00 95.62 108 THR A C 1
ATOM 869 O O . THR A 1 108 ? -12.341 1.682 3.831 1.00 95.62 108 THR A O 1
ATOM 872 N N . PRO A 1 109 ? -12.105 3.780 3.064 1.00 94.50 109 PRO A N 1
ATOM 873 C CA . PRO A 1 109 ? -10.753 3.534 2.570 1.00 94.50 109 PRO A CA 1
ATOM 874 C C . PRO A 1 109 ? -9.811 2.967 3.644 1.00 94.50 109 PRO A C 1
ATOM 876 O O . PRO A 1 109 ? -9.044 2.052 3.369 1.00 94.50 109 PRO A O 1
ATOM 879 N N . SER A 1 110 ? -9.906 3.436 4.893 1.00 94.25 110 SER A N 1
ATOM 880 C CA . SER A 1 110 ? -9.054 2.946 5.981 1.00 94.25 110 SER A CA 1
ATOM 881 C C . SER A 1 110 ? -9.378 1.509 6.404 1.00 94.25 110 SER A C 1
ATOM 883 O O . SER A 1 110 ? -8.454 0.721 6.611 1.00 94.25 110 SER A O 1
ATOM 885 N N . THR A 1 111 ? -10.659 1.132 6.507 1.00 94.25 111 THR A N 1
ATOM 886 C CA . THR A 1 111 ? -11.041 -0.249 6.861 1.00 94.25 111 THR A CA 1
ATOM 887 C C . THR A 1 111 ? -10.759 -1.224 5.724 1.00 94.25 111 THR A C 1
ATOM 889 O O . THR A 1 111 ? -10.327 -2.349 5.975 1.00 94.25 111 THR A O 1
ATOM 892 N N . PHE A 1 112 ? -10.916 -0.771 4.481 1.00 94.31 112 PHE A N 1
ATOM 893 C CA . PHE A 1 112 ? -10.534 -1.509 3.284 1.00 94.31 112 PHE A CA 1
ATOM 894 C C . PHE A 1 112 ? -9.032 -1.824 3.263 1.00 94.31 112 PHE A C 1
ATOM 896 O O . PHE A 1 112 ? -8.648 -2.988 3.161 1.00 94.31 112 PHE A O 1
ATOM 903 N N . ILE A 1 113 ? -8.175 -0.814 3.450 1.00 93.62 113 ILE A N 1
ATOM 904 C CA . ILE A 1 113 ? -6.714 -0.998 3.492 1.00 93.62 113 ILE A CA 1
ATOM 905 C C . ILE A 1 113 ? -6.315 -1.953 4.626 1.00 93.62 113 ILE A C 1
ATOM 907 O O . ILE A 1 113 ? -5.490 -2.843 4.423 1.00 93.62 113 ILE A O 1
ATOM 911 N N . ALA A 1 114 ? -6.934 -1.829 5.805 1.00 92.12 114 ALA A N 1
ATOM 912 C CA . ALA A 1 114 ? -6.666 -2.725 6.930 1.00 92.12 114 ALA A CA 1
ATOM 913 C C . ALA A 1 114 ? -7.014 -4.194 6.618 1.00 92.12 114 ALA A C 1
ATOM 915 O O . ALA A 1 114 ? -6.281 -5.102 7.021 1.00 92.12 114 ALA A O 1
ATOM 916 N N . LEU A 1 115 ? -8.104 -4.443 5.881 1.00 92.38 115 LEU A N 1
ATOM 917 C CA . LEU A 1 115 ? -8.462 -5.784 5.413 1.00 92.38 115 LEU A CA 1
ATOM 918 C C . LEU A 1 115 ? -7.411 -6.335 4.440 1.00 92.38 115 LEU A C 1
ATOM 920 O O . LEU A 1 115 ? -6.987 -7.484 4.592 1.00 92.38 115 LEU A O 1
ATOM 924 N N . LEU A 1 116 ? -6.985 -5.528 3.462 1.00 91.56 116 LEU A N 1
ATOM 925 C CA . LEU A 1 116 ? -5.984 -5.931 2.472 1.00 91.56 116 LEU A CA 1
ATOM 926 C C . LEU A 1 116 ? -4.639 -6.276 3.126 1.00 91.56 116 LEU A C 1
ATOM 928 O O . LEU A 1 116 ? -4.075 -7.336 2.855 1.00 91.56 116 LEU A O 1
ATOM 932 N N . GLU A 1 117 ? -4.156 -5.440 4.047 1.00 86.56 117 GLU A N 1
ATOM 933 C CA . GLU A 1 117 ? -2.918 -5.705 4.788 1.00 86.56 117 GLU A CA 1
ATOM 934 C C . GLU A 1 117 ? -3.028 -6.984 5.626 1.00 86.56 117 GLU A C 1
ATOM 936 O O . GLU A 1 117 ? -2.124 -7.824 5.585 1.00 86.56 117 GLU A O 1
ATOM 941 N N . LYS A 1 118 ? -4.162 -7.203 6.310 1.00 88.56 118 LYS A N 1
ATOM 942 C CA . LYS A 1 118 ? -4.417 -8.445 7.056 1.00 88.56 118 LYS A CA 1
ATOM 943 C C . LYS A 1 118 ? -4.367 -9.675 6.146 1.00 88.56 118 LYS A C 1
ATOM 945 O O . LYS A 1 118 ? -3.744 -10.668 6.512 1.00 88.56 118 LYS A O 1
ATOM 950 N N . LYS A 1 119 ? -4.976 -9.604 4.957 1.00 86.50 119 LYS A N 1
ATOM 951 C CA . LYS A 1 119 ? -4.923 -10.677 3.951 1.00 86.50 119 LYS A CA 1
ATOM 952 C C . LYS A 1 119 ? -3.492 -10.926 3.467 1.00 86.50 119 LYS A C 1
ATOM 954 O O . LYS A 1 119 ? -3.106 -12.077 3.270 1.00 86.50 1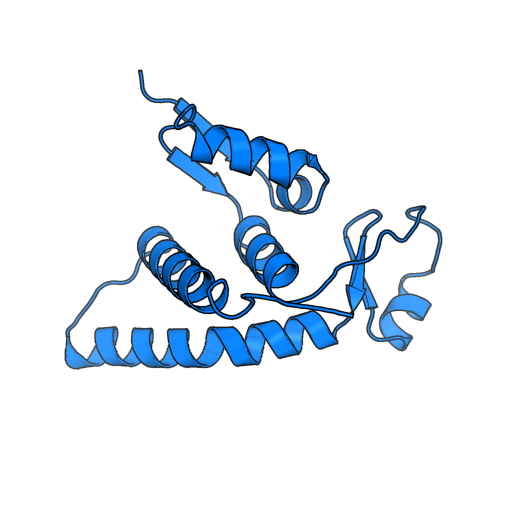19 LYS A O 1
ATOM 959 N N . SER A 1 120 ? -2.703 -9.864 3.291 1.00 79.81 120 SER A N 1
ATOM 960 C CA . SER A 1 120 ? -1.313 -9.964 2.832 1.00 79.81 120 SER A CA 1
ATOM 961 C C . SER A 1 120 ? -0.419 -10.662 3.863 1.00 79.81 120 SER A C 1
ATOM 963 O O . SER A 1 120 ? 0.388 -11.511 3.495 1.00 79.81 120 SER A O 1
ATOM 965 N N . ALA A 1 121 ? -0.628 -10.396 5.159 1.00 73.62 121 ALA A N 1
ATOM 966 C CA . ALA A 1 121 ? 0.147 -10.987 6.249 1.00 73.62 121 ALA A CA 1
ATOM 967 C C . ALA A 1 121 ? -0.058 -12.507 6.381 1.00 73.62 121 ALA A C 1
ATOM 969 O O . ALA A 1 121 ? 0.866 -13.223 6.760 1.00 73.62 121 ALA A O 1
ATOM 970 N N . THR A 1 122 ? -1.244 -13.017 6.033 1.00 60.84 122 THR A N 1
ATOM 971 C CA . THR A 1 122 ? -1.550 -14.458 6.082 1.00 60.84 122 THR A CA 1
ATOM 972 C C . THR A 1 122 ? -0.766 -15.269 5.043 1.00 60.84 122 THR A C 1
ATOM 974 O O . THR A 1 122 ? -0.507 -16.448 5.263 1.00 60.84 122 THR A O 1
ATOM 977 N N . LYS A 1 123 ? -0.329 -14.655 3.935 1.00 53.12 123 LYS A N 1
ATOM 978 C CA . LYS A 1 123 ? 0.432 -15.346 2.878 1.00 53.12 123 LYS A CA 1
ATOM 979 C C . LYS A 1 123 ? 1.930 -15.482 3.200 1.00 53.12 123 LYS A C 1
ATOM 981 O O . LYS A 1 123 ? 2.589 -16.357 2.654 1.00 53.12 123 LYS A O 1
ATOM 986 N N . THR A 1 124 ? 2.473 -14.666 4.108 1.00 42.47 124 THR A N 1
ATOM 987 C CA . THR A 1 124 ? 3.921 -14.611 4.400 1.00 42.47 124 THR A CA 1
ATOM 988 C C . THR A 1 124 ? 4.415 -15.739 5.327 1.00 42.47 124 THR A C 1
ATOM 990 O O . THR A 1 124 ? 5.614 -15.855 5.556 1.00 42.47 124 THR A O 1
ATOM 993 N N . GLN A 1 125 ? 3.538 -16.611 5.844 1.00 32.47 125 GLN A N 1
ATOM 994 C CA . GLN A 1 125 ? 3.917 -17.718 6.745 1.00 32.47 125 GLN A CA 1
ATOM 995 C C . GLN A 1 125 ? 4.103 -19.091 6.066 1.00 32.47 125 GLN A C 1
ATOM 997 O O . GLN A 1 125 ? 4.163 -20.102 6.758 1.00 32.47 125 GLN A O 1
ATOM 1002 N N . SER A 1 126 ? 4.253 -19.161 4.739 1.00 29.34 126 SER A N 1
ATOM 1003 C CA . SER A 1 126 ? 4.540 -20.426 4.035 1.00 29.34 126 SER A CA 1
ATOM 1004 C C . SER A 1 126 ? 5.871 -20.427 3.277 1.00 29.34 126 SER A C 1
ATOM 1006 O O . SER A 1 126 ? 5.924 -20.864 2.131 1.00 29.34 126 SER A O 1
ATOM 1008 N N . VAL A 1 127 ? 6.950 -19.956 3.910 1.00 39.00 127 VAL A N 1
ATOM 1009 C CA . VAL A 1 127 ? 8.320 -20.375 3.559 1.00 39.00 127 VAL A CA 1
ATOM 1010 C C . VAL A 1 127 ? 9.127 -20.557 4.850 1.00 39.00 127 VAL A C 1
ATOM 1012 O O . VAL A 1 127 ? 9.958 -19.734 5.221 1.00 39.00 127 VAL A O 1
ATOM 1015 N N . THR A 1 128 ? 8.874 -21.650 5.568 1.00 32.53 128 THR A N 1
ATOM 1016 C CA . THR A 1 128 ? 9.939 -22.299 6.340 1.00 32.53 128 THR A CA 1
ATOM 1017 C C . THR A 1 128 ? 10.796 -23.083 5.348 1.00 32.53 128 THR A C 1
ATOM 1019 O O . THR A 1 128 ? 10.272 -23.946 4.646 1.00 32.53 128 THR A O 1
ATOM 1022 N N . GLY A 1 129 ? 12.096 -22.770 5.268 1.00 39.19 129 GLY A N 1
ATOM 1023 C CA . GLY A 1 129 ? 13.090 -23.606 4.571 1.00 39.19 129 GLY A CA 1
ATOM 1024 C C . GLY A 1 129 ? 13.151 -25.032 5.155 1.00 39.19 129 GLY A C 1
ATOM 1025 O O . GLY A 1 129 ? 12.533 -25.265 6.197 1.00 39.19 129 GLY A O 1
ATOM 1026 N N . PRO A 1 130 ? 13.895 -25.987 4.550 1.00 42.38 130 PRO A N 1
ATOM 1027 C CA . PRO A 1 130 ? 15.337 -25.817 4.306 1.00 42.38 130 PRO A CA 1
ATOM 1028 C C . PRO A 1 130 ? 15.914 -26.461 3.014 1.00 42.38 130 PRO A C 1
ATOM 1030 O O . PRO A 1 130 ? 15.376 -27.424 2.484 1.00 42.38 130 PRO A O 1
ATOM 1033 N N . GLY A 1 131 ? 17.097 -25.981 2.600 1.00 39.09 131 GLY A N 1
ATOM 1034 C CA . GLY A 1 131 ? 18.188 -26.795 2.033 1.00 39.09 131 GLY A CA 1
ATOM 1035 C C . GLY A 1 131 ? 18.099 -27.289 0.581 1.00 39.09 131 GLY A C 1
ATOM 1036 O O . GLY A 1 131 ? 17.547 -28.353 0.319 1.00 39.09 131 GLY A O 1
ATOM 1037 N N . LYS A 1 132 ? 18.815 -26.619 -0.326 1.00 35.53 132 LYS A N 1
ATOM 1038 C CA . LYS A 1 132 ? 20.086 -27.071 -0.932 1.00 35.53 132 LYS A CA 1
ATOM 1039 C C . LYS A 1 132 ? 20.668 -25.959 -1.798 1.00 35.53 132 LYS A C 1
ATOM 1041 O O . LYS A 1 132 ? 19.866 -25.251 -2.441 1.00 35.53 132 LYS A O 1
#

Secondary structure (DSSP, 8-state):
---EEEE-HHHHHSTHHHHHHHHHHTT--SEEEE-HHHHHHHHHHHHS--EE-SSTTSS-HHHHHHTTEEEETTEEEETHHHHHHHHHHHHHHHHHHHHHHHH-----HHHHHHHHHHHHHHHTT-------

InterPro domains:
  IPR002773 Deoxyhypusine synthase [PF01916] (1-126)
  IPR002773 Deoxyhypusine synthase [PTHR11703] (2-126)
  IPR029035 DHS-like NAD/FAD-binding domain superfamily [SSF52467] (2-119)
  IPR036982 Deoxyhypusine synthase superfamily [G3DSA:3.40.910.10] (1-129)

pLDDT: mean 83.62, std 15.01, range [29.34, 95.94]

Sequence (132 aa):
MTIFLGNTSNLVSSGLGETIKWLVQYRHVSAIVTTAGGVEEHLIKRLAPAFLGGSFDVATGERLRRRGTNRIRDLLIPNDNYWAFEDWIMPALDRIVLEHEEKKVRWTPSTFIALLEKKSATKTQSVTGPGK

Radius of gyration: 17.3 Å; chains: 1; bounding box: 46×41×48 Å